Protein AF-A0A0J7JZK6-F1 (afdb_monomer)

Mean predicted aligned error: 6.91 Å

Radius of gyration: 17.82 Å; Cα contacts (8 Å, |Δi|>4): 85; chains: 1; bounding box: 38×36×53 Å

Sequence (127 aa):
MLLKKEAWKKTQECIVEESRFKGKDYFKRFYDGNRKRPWFRKIRRERYFYTFINRIRANHYNLNEFLARKEYIDSSRCECGSEKENVNHVIRQCRKYEKEREVMDVELVKRNIAEDVLSVIEREKTG

Structure (mmCIF, N/CA/C/O backbone):
data_AF-A0A0J7JZK6-F1
#
_entry.id   AF-A0A0J7JZK6-F1
#
loop_
_atom_site.group_PDB
_atom_site.id
_atom_site.type_symbol
_atom_site.label_atom_id
_atom_site.label_alt_id
_atom_site.label_comp_id
_atom_site.label_asym_id
_atom_site.label_entity_id
_atom_site.label_seq_id
_atom_site.pdbx_PDB_ins_code
_atom_site.Cartn_x
_atom_site.Cartn_y
_atom_site.Cartn_z
_atom_site.occupancy
_atom_site.B_iso_or_equiv
_atom_site.auth_seq_id
_atom_site.auth_comp_id
_atom_site.auth_asym_id
_atom_site.auth_atom_id
_atom_site.pdbx_PDB_model_num
ATOM 1 N N . MET A 1 1 ? 13.858 -0.972 -32.965 1.00 64.69 1 MET A N 1
ATOM 2 C CA . MET A 1 1 ? 13.846 -2.079 -31.973 1.00 64.69 1 MET A CA 1
ATOM 3 C C . MET A 1 1 ? 14.909 -1.901 -30.879 1.00 64.69 1 MET A C 1
ATOM 5 O O . MET A 1 1 ? 14.597 -2.200 -29.732 1.00 64.69 1 MET A O 1
ATOM 9 N N . LEU A 1 2 ? 16.107 -1.374 -31.192 1.00 77.62 2 LEU A N 1
ATOM 10 C CA . LEU A 1 2 ? 17.159 -1.039 -30.210 1.00 77.62 2 LEU A CA 1
ATOM 11 C C . LEU A 1 2 ? 16.746 0.041 -29.195 1.00 77.62 2 LEU A C 1
ATOM 13 O O . LEU A 1 2 ? 16.788 -0.221 -27.999 1.00 77.62 2 LEU A O 1
ATOM 17 N N . LEU A 1 3 ? 16.222 1.182 -29.658 1.00 87.19 3 LEU A N 1
ATOM 18 C CA . LEU A 1 3 ? 15.830 2.303 -28.784 1.00 87.19 3 LEU A CA 1
ATOM 19 C C . LEU A 1 3 ? 14.849 1.905 -27.665 1.00 87.19 3 LEU A C 1
ATOM 21 O O . LEU A 1 3 ? 14.970 2.360 -26.535 1.00 87.19 3 LEU A O 1
ATOM 25 N N . LYS A 1 4 ? 13.898 0.999 -27.947 1.00 84.88 4 LYS A N 1
ATOM 26 C CA . LYS A 1 4 ? 12.959 0.485 -26.929 1.00 84.88 4 LYS A CA 1
ATOM 27 C C . LYS A 1 4 ? 13.660 -0.365 -25.863 1.00 84.88 4 LYS A C 1
ATOM 29 O O . LYS A 1 4 ? 13.266 -0.319 -24.703 1.00 84.88 4 LYS A O 1
ATOM 34 N N . LYS A 1 5 ? 14.675 -1.149 -26.249 1.00 88.56 5 LYS A N 1
ATOM 35 C CA . LYS A 1 5 ? 15.465 -1.967 -25.313 1.00 88.56 5 LYS A CA 1
ATOM 36 C C . LYS A 1 5 ? 16.359 -1.086 -24.440 1.00 88.56 5 LYS A C 1
ATOM 38 O O . LYS A 1 5 ? 16.440 -1.320 -23.240 1.00 88.56 5 LYS A O 1
ATOM 43 N N . GLU A 1 6 ? 16.976 -0.064 -25.025 1.00 92.38 6 GLU A N 1
ATOM 44 C CA . GLU A 1 6 ? 17.808 0.902 -24.301 1.00 92.38 6 GLU A CA 1
ATOM 45 C C . GLU A 1 6 ? 16.988 1.748 -23.329 1.00 92.38 6 GLU A C 1
ATOM 47 O O . GLU A 1 6 ? 17.368 1.875 -22.169 1.00 92.38 6 GLU A O 1
ATOM 52 N N . ALA A 1 7 ? 15.835 2.264 -23.768 1.00 92.06 7 ALA A N 1
ATOM 53 C CA . ALA A 1 7 ? 14.918 2.995 -22.900 1.00 92.06 7 ALA A CA 1
ATOM 54 C C . ALA A 1 7 ? 14.464 2.129 -21.718 1.00 92.06 7 ALA A C 1
ATOM 56 O O . ALA A 1 7 ? 14.542 2.569 -20.577 1.00 92.06 7 ALA A O 1
ATOM 57 N N . TRP A 1 8 ? 14.078 0.871 -21.974 1.00 89.56 8 TRP A N 1
ATOM 58 C CA . TRP A 1 8 ? 13.733 -0.075 -20.911 1.00 89.56 8 TRP A CA 1
ATOM 59 C C . TRP A 1 8 ? 14.880 -0.257 -19.915 1.00 89.56 8 TRP A C 1
ATOM 61 O O . TRP A 1 8 ? 14.657 -0.138 -18.714 1.00 89.56 8 TRP A O 1
ATOM 71 N N . LYS A 1 9 ? 16.103 -0.510 -20.401 1.00 91.88 9 LYS A N 1
ATOM 72 C CA . LYS A 1 9 ? 17.281 -0.710 -19.548 1.00 91.88 9 LYS A CA 1
ATOM 73 C C . LYS A 1 9 ? 17.546 0.511 -18.663 1.00 91.88 9 LYS A C 1
ATOM 75 O O . LYS A 1 9 ? 17.636 0.351 -17.451 1.00 91.88 9 LYS A O 1
ATOM 80 N N . LYS A 1 10 ? 17.551 1.715 -19.245 1.00 94.44 10 LYS A N 1
ATOM 81 C CA . LYS A 1 10 ? 17.714 2.974 -18.498 1.00 94.44 10 LYS A CA 1
ATOM 82 C C . LYS A 1 10 ? 16.624 3.163 -17.444 1.00 94.44 10 LYS A C 1
ATOM 84 O O . LYS A 1 10 ? 16.917 3.566 -16.324 1.00 94.44 10 LYS A O 1
ATOM 89 N N . THR A 1 11 ? 15.370 2.843 -17.771 1.00 92.25 11 THR A N 1
ATOM 90 C CA . THR A 1 11 ? 14.278 2.883 -16.790 1.00 92.25 11 THR A CA 1
ATOM 91 C C . THR A 1 11 ? 14.520 1.897 -15.651 1.00 92.25 11 THR A C 1
ATOM 93 O O . THR A 1 11 ? 14.370 2.290 -14.503 1.00 92.25 11 THR A O 1
ATOM 96 N N . GLN A 1 12 ? 14.907 0.647 -15.936 1.00 93.38 12 GLN A N 1
ATOM 97 C CA . GLN A 1 12 ? 15.180 -0.346 -14.887 1.00 93.38 12 GLN A CA 1
ATOM 98 C C . GLN A 1 12 ? 16.325 0.097 -13.966 1.00 93.38 12 GLN A C 1
ATOM 100 O O . GLN A 1 12 ? 16.198 -0.007 -12.751 1.00 93.38 12 GLN A O 1
ATOM 105 N N . GLU A 1 13 ? 17.411 0.627 -14.526 1.00 94.19 13 GLU A N 1
ATOM 106 C CA . GLU A 1 13 ? 18.541 1.156 -13.752 1.00 94.19 13 GLU A CA 1
ATOM 107 C C . GLU A 1 13 ? 18.098 2.301 -12.832 1.00 94.19 13 GLU A C 1
ATOM 109 O O . GLU A 1 13 ? 18.355 2.265 -11.630 1.00 94.19 13 GLU A O 1
ATOM 114 N N . CYS A 1 14 ? 17.356 3.269 -13.376 1.00 94.69 14 CYS A N 1
ATOM 115 C CA . CYS A 1 14 ? 16.856 4.420 -12.628 1.00 94.69 14 CYS A CA 1
ATOM 116 C C . CYS A 1 14 ? 15.930 4.008 -11.473 1.00 94.69 14 CYS A C 1
ATOM 118 O O . CYS A 1 14 ? 16.159 4.407 -10.333 1.00 94.69 14 CYS A O 1
ATOM 120 N N . ILE A 1 15 ? 14.923 3.165 -11.728 1.00 93.81 15 ILE A N 1
ATOM 121 C CA . ILE A 1 15 ? 13.959 2.787 -10.684 1.00 93.81 15 ILE A CA 1
ATOM 122 C C . ILE A 1 15 ? 14.586 1.897 -9.601 1.00 93.81 15 ILE A C 1
ATOM 124 O O . ILE A 1 15 ? 14.182 1.976 -8.443 1.00 93.81 15 ILE A O 1
ATOM 128 N N . VAL A 1 16 ? 15.575 1.063 -9.949 1.00 94.12 16 VAL A N 1
ATOM 129 C CA . VAL A 1 16 ? 16.311 0.246 -8.971 1.00 94.12 16 VAL A CA 1
ATOM 130 C C . VAL A 1 16 ? 17.183 1.130 -8.087 1.00 94.12 16 VAL A C 1
ATOM 132 O O . VAL A 1 16 ? 17.216 0.915 -6.876 1.00 94.12 16 VAL A O 1
ATOM 135 N N . GLU A 1 17 ? 17.835 2.149 -8.646 1.00 94.38 17 GLU A N 1
ATOM 136 C CA . GLU A 1 17 ? 18.603 3.108 -7.850 1.00 94.38 17 GLU A CA 1
ATOM 137 C C . GLU A 1 17 ? 17.690 3.900 -6.904 1.00 94.38 17 GLU A C 1
ATOM 139 O O . GLU A 1 17 ? 17.931 3.946 -5.697 1.00 94.38 17 GLU A O 1
ATOM 144 N N . GLU A 1 18 ? 16.574 4.434 -7.408 1.00 93.75 18 GLU A N 1
ATOM 145 C CA . GLU A 1 18 ? 15.589 5.137 -6.577 1.00 93.75 18 GLU A CA 1
ATOM 146 C C . GLU A 1 18 ? 15.001 4.248 -5.474 1.00 93.75 18 GLU A C 1
ATOM 148 O O . GLU A 1 18 ? 14.682 4.738 -4.380 1.00 93.75 18 GLU A O 1
ATOM 153 N N . SER A 1 19 ? 14.902 2.936 -5.722 1.00 92.75 19 SER A N 1
ATOM 154 C CA . SER A 1 19 ? 14.363 1.982 -4.751 1.00 92.75 19 SER A CA 1
ATOM 155 C C . SER A 1 19 ? 15.148 1.926 -3.438 1.00 92.75 19 SER A C 1
ATOM 157 O O . SER A 1 19 ? 14.605 1.553 -2.395 1.00 92.75 19 SER A O 1
ATOM 159 N N . ARG A 1 20 ? 16.413 2.372 -3.454 1.00 90.19 20 ARG A N 1
ATOM 160 C CA . ARG A 1 20 ? 17.271 2.498 -2.265 1.00 90.19 20 ARG A CA 1
ATOM 161 C C . ARG A 1 20 ? 16.771 3.531 -1.267 1.00 90.19 20 ARG A C 1
ATOM 163 O O . ARG A 1 20 ? 17.205 3.515 -0.116 1.00 90.19 20 ARG A O 1
ATOM 170 N N . PHE A 1 21 ? 15.853 4.403 -1.672 1.00 89.25 21 PHE A N 1
ATOM 171 C CA . PHE A 1 21 ? 15.298 5.457 -0.826 1.00 89.25 21 PHE A CA 1
ATOM 172 C C . PHE A 1 21 ? 13.768 5.434 -0.809 1.00 89.25 21 PHE A C 1
ATOM 174 O O . PHE A 1 21 ? 13.169 5.658 0.242 1.00 89.25 21 PHE A O 1
ATOM 181 N N . LYS A 1 22 ? 13.123 5.114 -1.938 1.00 86.12 22 LYS A N 1
ATOM 182 C CA . LYS A 1 22 ? 11.662 5.141 -2.104 1.00 86.12 22 LYS A CA 1
ATOM 183 C C . LYS A 1 22 ? 11.124 3.757 -2.434 1.00 86.12 22 LYS A C 1
ATOM 185 O O . LYS A 1 22 ? 11.740 3.007 -3.168 1.00 86.12 22 LYS A O 1
ATOM 190 N N . GLY A 1 23 ? 9.954 3.399 -1.909 1.00 84.81 23 GLY A N 1
ATOM 191 C CA . GLY A 1 23 ? 9.313 2.131 -2.277 1.00 84.81 23 GLY A CA 1
ATOM 192 C C . GLY A 1 23 ? 10.125 0.875 -1.926 1.00 84.81 23 GLY A C 1
ATOM 193 O O . GLY A 1 23 ? 9.898 -0.163 -2.540 1.00 84.81 23 GLY A O 1
ATOM 194 N N . LYS A 1 24 ? 11.041 0.944 -0.945 1.00 86.81 24 LYS A N 1
ATOM 195 C CA . LYS A 1 24 ? 11.891 -0.179 -0.496 1.00 86.81 24 LYS A CA 1
ATOM 196 C C . LYS A 1 24 ? 11.104 -1.470 -0.293 1.00 86.81 24 LYS A C 1
ATOM 198 O O . LYS A 1 24 ? 11.484 -2.513 -0.813 1.00 86.81 24 LYS A O 1
ATOM 203 N N . ASP A 1 25 ? 9.987 -1.387 0.428 1.00 84.00 25 ASP A N 1
A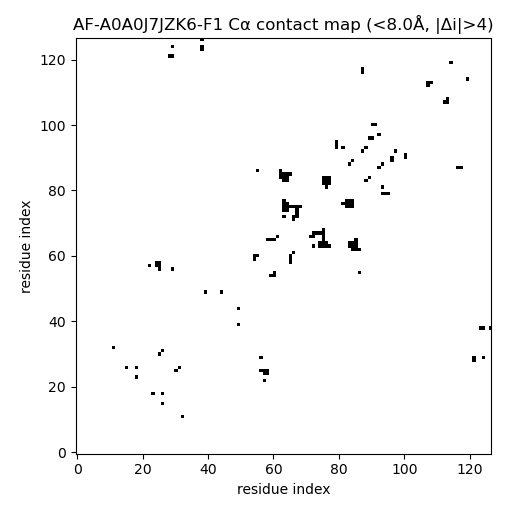TOM 204 C CA . ASP A 1 25 ? 9.135 -2.545 0.705 1.00 84.00 25 ASP A CA 1
ATOM 205 C C . ASP A 1 25 ? 8.510 -3.109 -0.572 1.00 84.00 25 ASP A C 1
ATOM 207 O O . ASP A 1 25 ? 8.499 -4.325 -0.762 1.00 84.00 25 ASP A O 1
ATOM 211 N N . TYR A 1 26 ? 8.055 -2.238 -1.479 1.00 88.88 26 TYR A N 1
ATOM 212 C CA . TYR A 1 26 ? 7.525 -2.660 -2.772 1.00 88.88 26 TYR A CA 1
ATOM 213 C C . TYR A 1 26 ? 8.594 -3.367 -3.606 1.00 88.88 26 TYR A C 1
ATOM 215 O O . TYR A 1 26 ? 8.347 -4.449 -4.131 1.00 88.88 26 TYR A O 1
ATOM 223 N N . PHE A 1 27 ? 9.793 -2.791 -3.705 1.00 91.69 27 PHE A N 1
ATOM 224 C CA . PHE A 1 27 ? 10.880 -3.381 -4.481 1.00 91.69 27 PHE A CA 1
ATOM 225 C C . PHE A 1 27 ? 11.370 -4.698 -3.885 1.00 91.69 27 PHE A C 1
ATOM 227 O O . PHE A 1 27 ? 11.559 -5.670 -4.609 1.00 91.69 27 PHE A O 1
ATOM 234 N N . LYS A 1 28 ? 11.481 -4.774 -2.558 1.00 88.88 28 LYS A N 1
ATOM 235 C CA . LYS A 1 28 ? 11.840 -6.007 -1.854 1.00 88.88 28 LYS A CA 1
ATOM 236 C C . LYS A 1 28 ? 10.804 -7.114 -2.066 1.00 88.88 28 LYS A C 1
ATOM 238 O O . LYS A 1 28 ? 11.169 -8.280 -2.192 1.00 88.88 28 LYS A O 1
ATOM 243 N N . ARG A 1 29 ? 9.511 -6.774 -2.052 1.00 87.25 29 ARG A N 1
ATOM 244 C CA . ARG A 1 29 ? 8.432 -7.769 -2.013 1.00 87.25 29 ARG A CA 1
ATOM 245 C C . ARG A 1 29 ? 7.772 -8.046 -3.350 1.00 87.25 29 ARG A C 1
ATOM 247 O O . ARG A 1 29 ? 7.253 -9.139 -3.485 1.00 87.25 29 ARG A O 1
ATOM 254 N N . PHE A 1 30 ? 7.745 -7.133 -4.314 1.00 89.12 30 PHE A N 1
ATOM 255 C CA . PHE A 1 30 ? 6.894 -7.259 -5.510 1.00 89.12 30 PHE A CA 1
ATOM 256 C C . PHE A 1 30 ? 7.591 -6.944 -6.831 1.00 89.12 30 PHE A C 1
ATOM 258 O O . PHE A 1 30 ? 7.080 -7.343 -7.879 1.00 89.12 30 PHE A O 1
ATOM 265 N N . TYR A 1 31 ? 8.717 -6.232 -6.809 1.00 90.88 31 TYR A N 1
ATOM 266 C CA . TYR A 1 31 ? 9.447 -5.919 -8.030 1.00 90.88 31 TYR A CA 1
ATOM 267 C C . TYR A 1 31 ? 10.128 -7.161 -8.613 1.00 90.88 31 TYR A C 1
ATOM 269 O O . TYR A 1 31 ? 10.741 -7.951 -7.900 1.00 90.88 31 TYR A O 1
ATOM 277 N N . ASP A 1 32 ? 10.027 -7.296 -9.932 1.00 90.06 32 ASP A N 1
ATOM 278 C CA . ASP A 1 32 ? 10.728 -8.295 -10.727 1.00 90.06 32 ASP A CA 1
ATOM 279 C C . ASP A 1 32 ? 11.180 -7.629 -12.032 1.00 90.06 32 ASP A C 1
ATOM 281 O O . ASP A 1 32 ? 10.366 -7.361 -12.921 1.00 90.06 32 ASP A O 1
ATOM 285 N N . GLY A 1 33 ? 12.483 -7.354 -12.139 1.00 87.62 33 GLY A N 1
ATOM 286 C CA . GLY A 1 33 ? 13.082 -6.693 -13.305 1.00 87.62 33 GLY A CA 1
ATOM 287 C C . GLY A 1 33 ? 13.032 -7.525 -14.593 1.00 87.62 33 GLY A C 1
ATOM 288 O O . GLY A 1 33 ? 13.207 -6.987 -15.689 1.00 87.62 33 GLY A O 1
ATOM 289 N N . ASN A 1 34 ? 12.745 -8.828 -14.496 1.00 87.56 34 ASN A N 1
ATOM 290 C CA . ASN A 1 34 ? 12.547 -9.693 -15.658 1.00 87.56 34 ASN A CA 1
ATOM 291 C C . ASN A 1 34 ? 11.097 -9.645 -16.171 1.00 87.56 34 ASN A C 1
ATOM 293 O O . ASN A 1 34 ? 10.825 -10.010 -17.324 1.00 87.56 34 ASN A O 1
ATOM 297 N N . ARG A 1 35 ? 10.148 -9.162 -15.357 1.00 87.19 35 ARG A N 1
ATOM 298 C CA . ARG A 1 35 ? 8.721 -9.144 -15.694 1.00 87.19 35 ARG A CA 1
ATOM 299 C C . ARG A 1 35 ? 8.390 -7.968 -16.614 1.00 87.19 35 ARG A C 1
ATOM 301 O O . ARG A 1 35 ? 8.236 -6.825 -16.202 1.00 87.19 35 ARG A O 1
ATOM 308 N N . LYS A 1 36 ? 8.173 -8.265 -17.897 1.00 85.31 36 LYS A N 1
ATOM 309 C CA . LYS A 1 36 ? 7.776 -7.265 -18.916 1.00 85.31 36 LYS A CA 1
ATOM 310 C C . LYS A 1 36 ? 6.287 -6.907 -18.903 1.00 85.31 36 LYS A C 1
ATOM 312 O O . LYS A 1 36 ? 5.830 -6.110 -19.720 1.00 85.31 36 LYS A O 1
ATOM 317 N N . ARG A 1 37 ? 5.496 -7.573 -18.060 1.00 88.44 37 ARG A N 1
ATOM 318 C CA . ARG A 1 37 ? 4.033 -7.465 -18.014 1.00 88.44 37 ARG A CA 1
ATOM 319 C C . ARG A 1 37 ? 3.585 -7.280 -16.562 1.00 88.44 37 ARG A C 1
ATOM 321 O O . ARG A 1 37 ? 4.172 -7.902 -15.681 1.00 88.44 37 ARG A O 1
ATOM 328 N N . PRO A 1 38 ? 2.554 -6.461 -16.304 1.00 88.56 38 PRO A N 1
ATOM 329 C CA . PRO A 1 38 ? 2.055 -6.255 -14.951 1.00 88.56 38 PRO A CA 1
ATOM 330 C C . PRO A 1 38 ? 1.393 -7.526 -14.405 1.00 88.56 38 PRO A C 1
ATOM 332 O O . PRO A 1 38 ? 0.819 -8.311 -15.164 1.00 88.56 38 PRO A O 1
ATOM 335 N N . TRP A 1 39 ? 1.410 -7.679 -13.079 1.00 90.00 39 TRP A N 1
ATOM 336 C CA . TRP A 1 39 ? 0.807 -8.814 -12.366 1.00 90.00 39 TRP A CA 1
ATOM 337 C C . TRP A 1 39 ? -0.692 -8.983 -12.657 1.00 90.00 39 TRP A C 1
ATOM 339 O O . TRP A 1 39 ? -1.204 -10.092 -12.692 1.00 90.00 39 TRP A O 1
ATOM 349 N N . PHE A 1 40 ? -1.395 -7.887 -12.941 1.00 91.31 40 PHE A N 1
ATOM 350 C CA . PHE A 1 40 ? -2.832 -7.891 -13.205 1.00 91.31 40 PHE A CA 1
ATOM 351 C C . PHE A 1 40 ? -3.195 -8.086 -14.684 1.00 91.31 40 PHE A C 1
ATOM 353 O O . PHE A 1 40 ? -4.350 -7.913 -15.056 1.00 91.31 40 PHE A O 1
ATOM 360 N N . ARG A 1 41 ? -2.249 -8.457 -15.562 1.00 92.25 41 ARG A N 1
ATOM 361 C CA . ARG A 1 41 ? -2.499 -8.569 -17.014 1.00 92.25 41 ARG A CA 1
ATOM 362 C C . ARG A 1 41 ? -3.679 -9.484 -17.376 1.00 92.25 41 ARG A C 1
ATOM 364 O O . ARG A 1 41 ? -4.343 -9.237 -18.378 1.00 92.25 41 ARG A O 1
ATOM 371 N N . LYS A 1 42 ? -3.888 -10.564 -16.618 1.00 90.94 42 LYS A N 1
ATOM 372 C CA . LYS A 1 42 ? -4.965 -11.545 -16.851 1.00 90.94 42 LYS A CA 1
ATOM 373 C C . LYS A 1 42 ? -6.252 -11.212 -16.082 1.00 90.94 42 LYS A C 1
ATOM 375 O O . LYS A 1 42 ? -7.253 -11.899 -16.247 1.00 90.94 42 LYS A O 1
ATOM 380 N N . ILE A 1 43 ? -6.239 -10.168 -15.257 1.00 92.69 43 ILE A N 1
ATOM 381 C CA . ILE A 1 43 ? -7.370 -9.771 -14.425 1.00 92.69 43 ILE A CA 1
ATOM 382 C C . ILE A 1 43 ? -8.159 -8.702 -15.179 1.00 92.69 43 ILE A C 1
ATOM 384 O O . ILE A 1 43 ? -7.585 -7.729 -15.656 1.00 92.69 43 ILE A O 1
ATOM 388 N N . ARG A 1 44 ? -9.479 -8.887 -15.290 1.00 94.44 44 ARG A N 1
ATOM 389 C CA . ARG A 1 44 ? -10.401 -7.893 -15.858 1.00 94.44 44 ARG A CA 1
ATOM 390 C C . ARG A 1 44 ? -11.268 -7.303 -14.755 1.00 94.44 44 ARG A C 1
ATOM 392 O O . ARG A 1 44 ? -12.228 -7.924 -14.303 1.00 94.44 44 ARG A O 1
ATOM 399 N N . ARG A 1 45 ? -10.888 -6.116 -14.306 1.00 95.38 45 ARG A N 1
ATOM 400 C CA . ARG A 1 45 ? -11.564 -5.275 -13.317 1.00 95.38 45 ARG A CA 1
ATOM 401 C C . ARG A 1 45 ? -11.443 -3.805 -13.714 1.00 95.38 45 ARG A C 1
ATOM 403 O O . ARG A 1 45 ? -10.708 -3.448 -14.636 1.00 95.38 45 ARG A O 1
ATOM 410 N N . GLU A 1 46 ? -12.177 -2.963 -13.011 1.00 96.00 46 GLU A N 1
ATOM 411 C CA . GLU A 1 46 ? -12.108 -1.512 -13.132 1.00 96.00 46 GLU A CA 1
ATOM 412 C C . GLU A 1 46 ? -10.768 -0.938 -12.647 1.00 96.00 46 GLU A C 1
ATOM 414 O O . GLU A 1 46 ? -10.034 -1.552 -11.869 1.00 96.00 46 GLU A O 1
ATOM 419 N N . ARG A 1 47 ? -10.451 0.287 -13.084 1.00 94.25 47 ARG A N 1
ATOM 420 C CA . ARG A 1 47 ? -9.198 0.978 -12.733 1.00 94.25 47 ARG A CA 1
ATOM 421 C C . ARG A 1 47 ? -8.980 1.088 -11.222 1.00 94.25 47 ARG A C 1
ATOM 423 O O . ARG A 1 47 ? -7.836 1.016 -10.759 1.00 94.25 47 ARG A O 1
ATOM 430 N N . TYR A 1 48 ? -10.065 1.282 -10.474 1.00 94.94 48 TYR A N 1
ATOM 431 C CA . TYR A 1 48 ? -10.029 1.419 -9.024 1.00 94.94 48 TYR A CA 1
ATOM 432 C C . TYR A 1 48 ? -9.412 0.185 -8.357 1.00 94.94 48 TYR A C 1
ATOM 434 O O . TYR A 1 48 ? -8.469 0.338 -7.584 1.00 94.94 48 TYR A O 1
ATOM 442 N N . PHE A 1 49 ? -9.826 -1.024 -8.752 1.00 94.38 49 PHE A N 1
ATOM 443 C CA . PHE A 1 49 ? -9.289 -2.284 -8.231 1.00 94.38 49 PHE A CA 1
ATOM 444 C C . PHE A 1 49 ? -7.758 -2.353 -8.330 1.00 94.38 49 PHE A C 1
ATOM 446 O O . PHE A 1 49 ? -7.073 -2.552 -7.328 1.00 94.38 49 PHE A O 1
ATOM 453 N N . TYR A 1 50 ? -7.186 -2.123 -9.518 1.00 92.88 50 TYR A N 1
ATOM 454 C CA . TYR A 1 50 ? -5.728 -2.193 -9.685 1.00 92.8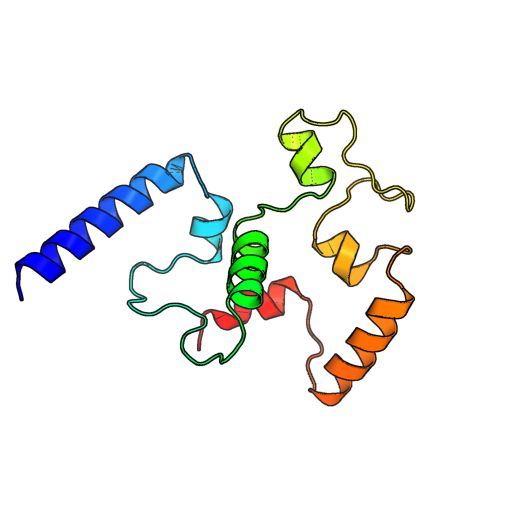8 50 TYR A CA 1
ATOM 455 C C . TYR A 1 50 ? -5.004 -1.122 -8.868 1.00 92.88 50 TYR A C 1
ATOM 457 O O . TYR A 1 50 ? -3.934 -1.371 -8.317 1.00 92.88 50 TYR A O 1
ATOM 465 N N . THR A 1 51 ? -5.584 0.078 -8.793 1.00 92.88 51 THR A N 1
ATOM 466 C CA . THR A 1 51 ? -5.009 1.199 -8.041 1.00 92.88 51 THR A CA 1
ATOM 467 C C . THR A 1 51 ? -4.991 0.884 -6.548 1.00 92.88 51 THR A C 1
ATOM 469 O O . THR A 1 51 ? -3.978 1.104 -5.887 1.00 92.88 51 THR A O 1
ATOM 472 N N . PHE A 1 52 ? -6.079 0.311 -6.033 1.00 92.31 52 PHE A N 1
ATOM 473 C CA . PHE A 1 52 ? -6.211 -0.109 -4.645 1.00 92.31 52 PHE A CA 1
ATOM 474 C C . PHE A 1 52 ? -5.205 -1.206 -4.277 1.00 92.31 52 PHE A C 1
ATOM 476 O O . PHE A 1 52 ? -4.438 -1.037 -3.330 1.00 92.31 52 PHE A O 1
ATOM 483 N N . ILE A 1 53 ? -5.107 -2.278 -5.070 1.00 91.81 53 ILE A N 1
ATOM 484 C CA . ILE A 1 53 ? -4.148 -3.357 -4.785 1.00 91.81 53 ILE A CA 1
ATOM 485 C C . ILE A 1 53 ? -2.695 -2.868 -4.885 1.00 91.81 53 ILE A C 1
ATOM 487 O O . ILE A 1 53 ? -1.863 -3.238 -4.057 1.00 91.81 53 ILE A O 1
ATOM 491 N N . ASN A 1 54 ? -2.367 -1.997 -5.847 1.00 91.12 54 ASN A N 1
ATOM 492 C CA . ASN A 1 54 ? -1.022 -1.418 -5.927 1.00 91.12 54 ASN A CA 1
ATOM 493 C C . ASN A 1 54 ? -0.704 -0.516 -4.722 1.00 91.12 54 ASN A C 1
ATOM 495 O O . ASN A 1 54 ? 0.422 -0.551 -4.233 1.00 91.12 54 ASN A O 1
ATOM 499 N N . ARG A 1 55 ? -1.680 0.241 -4.201 1.00 90.69 55 ARG A N 1
ATOM 500 C CA . ARG A 1 55 ? -1.531 1.013 -2.955 1.00 90.69 55 ARG A CA 1
ATOM 501 C C . ARG A 1 55 ? -1.258 0.110 -1.753 1.00 90.69 55 ARG A C 1
ATOM 503 O O . ARG A 1 55 ? -0.342 0.401 -0.990 1.00 90.69 55 ARG A O 1
ATOM 510 N N . ILE A 1 56 ? -1.972 -1.013 -1.629 1.00 89.44 56 ILE A N 1
ATOM 511 C CA . ILE A 1 56 ? -1.703 -2.023 -0.591 1.00 89.44 56 ILE A CA 1
ATOM 512 C C . ILE A 1 56 ? -0.282 -2.575 -0.727 1.00 89.44 56 ILE A C 1
ATOM 514 O O . ILE A 1 56 ? 0.480 -2.542 0.236 1.00 89.44 56 ILE A O 1
ATOM 518 N N . ARG A 1 57 ? 0.113 -3.016 -1.928 1.00 88.25 57 ARG A N 1
ATOM 519 C CA . ARG A 1 57 ? 1.464 -3.541 -2.197 1.00 88.25 57 ARG A CA 1
ATOM 520 C C . ARG A 1 57 ? 2.571 -2.525 -1.933 1.00 88.25 57 ARG A C 1
ATOM 522 O O . ARG A 1 57 ? 3.669 -2.899 -1.536 1.00 88.25 57 ARG A O 1
ATOM 529 N N . ALA A 1 58 ? 2.300 -1.246 -2.157 1.00 86.50 58 ALA A N 1
ATOM 530 C CA . ALA A 1 58 ? 3.243 -0.182 -1.859 1.00 86.50 58 ALA A CA 1
ATOM 531 C C . ALA A 1 58 ? 3.265 0.208 -0.374 1.00 86.50 58 ALA A C 1
ATOM 533 O O . ALA A 1 58 ? 4.161 0.950 0.010 1.00 86.50 58 ALA A O 1
ATOM 534 N N . ASN A 1 59 ? 2.333 -0.282 0.457 1.00 84.31 59 ASN A N 1
ATOM 535 C CA . ASN A 1 59 ? 2.091 0.213 1.816 1.00 84.31 59 ASN A CA 1
ATOM 536 C C . ASN A 1 59 ? 1.757 1.724 1.820 1.00 84.31 59 ASN A C 1
ATOM 538 O O . ASN A 1 59 ? 2.331 2.501 2.578 1.00 84.31 59 ASN A O 1
ATOM 542 N N . HIS A 1 60 ? 0.895 2.149 0.887 1.00 85.88 60 HIS A N 1
ATOM 543 C CA . HIS A 1 60 ? 0.453 3.534 0.664 1.00 85.88 60 HIS A CA 1
ATOM 544 C C . HIS A 1 60 ? -1.070 3.641 0.846 1.00 85.88 60 HIS A C 1
ATOM 546 O O . HIS A 1 60 ? -1.826 3.730 -0.126 1.00 85.88 60 HIS A O 1
ATOM 552 N N . TYR A 1 61 ? -1.528 3.613 2.092 1.00 86.19 61 TYR A N 1
ATOM 553 C CA . TYR A 1 61 ? -2.941 3.716 2.461 1.00 86.19 61 TYR A CA 1
ATOM 554 C C . TYR A 1 61 ? -3.120 4.564 3.724 1.00 86.19 61 TYR A C 1
ATOM 556 O O . TYR A 1 61 ? -2.187 4.735 4.505 1.00 86.19 61 TYR A O 1
ATOM 564 N N . ASN A 1 62 ? -4.331 5.080 3.926 1.00 91.25 62 ASN A N 1
ATOM 565 C CA . ASN A 1 62 ? -4.658 6.010 5.009 1.00 91.25 62 ASN A CA 1
ATOM 566 C C . ASN A 1 62 ? -5.067 5.258 6.285 1.00 91.25 62 ASN A C 1
ATOM 568 O O . ASN A 1 62 ? -6.191 5.406 6.745 1.00 91.25 62 ASN A O 1
ATOM 572 N N . LEU A 1 63 ? -4.180 4.407 6.805 1.00 94.62 63 LEU A N 1
ATOM 573 C CA . LEU A 1 63 ? -4.365 3.757 8.107 1.00 94.62 63 LEU A CA 1
ATOM 574 C C . LEU A 1 63 ? -3.420 4.369 9.136 1.00 94.62 63 LEU A C 1
ATOM 576 O O . LEU A 1 63 ? -2.338 4.846 8.768 1.00 94.62 63 LEU A O 1
ATOM 580 N N . ASN A 1 64 ? -3.797 4.321 10.413 1.00 96.31 64 ASN A N 1
ATOM 581 C CA . ASN A 1 64 ? -3.087 5.067 11.450 1.00 96.31 64 ASN A CA 1
ATOM 582 C C . ASN A 1 64 ? -1.606 4.681 11.585 1.00 96.31 64 ASN A C 1
ATOM 584 O O . ASN A 1 64 ? -0.777 5.560 11.804 1.00 96.31 64 ASN A O 1
ATOM 588 N N . GLU A 1 65 ? -1.219 3.416 11.366 1.00 94.12 65 GLU A N 1
ATOM 589 C CA . GLU A 1 65 ? 0.203 3.027 11.356 1.00 94.12 65 GLU A CA 1
ATOM 590 C C . GLU A 1 65 ? 1.005 3.793 10.292 1.00 94.12 65 GLU A C 1
ATOM 592 O O . GLU A 1 65 ? 2.116 4.261 10.556 1.00 94.12 65 GLU A O 1
ATOM 597 N N . PHE A 1 66 ? 0.445 3.953 9.090 1.00 91.19 66 PHE A N 1
ATOM 598 C CA . PHE A 1 66 ? 1.107 4.678 8.009 1.00 91.19 66 PHE A CA 1
ATOM 599 C C . PHE A 1 66 ? 1.143 6.184 8.281 1.00 91.19 66 PHE A C 1
ATOM 601 O O . PHE A 1 66 ? 2.187 6.807 8.084 1.00 91.19 66 PHE A O 1
ATOM 608 N N . LEU A 1 67 ? 0.022 6.753 8.729 1.00 94.44 67 LEU A N 1
ATOM 609 C CA . LEU A 1 67 ? -0.110 8.185 8.998 1.00 94.44 67 LEU A CA 1
ATOM 610 C C . LEU A 1 67 ? 0.794 8.628 10.153 1.00 94.44 67 LEU A C 1
ATOM 612 O O . LEU A 1 67 ? 1.500 9.623 10.010 1.00 94.44 67 LEU A O 1
ATOM 616 N N . ALA A 1 68 ? 0.855 7.851 11.237 1.00 95.12 68 ALA A N 1
ATOM 617 C CA . ALA A 1 68 ? 1.725 8.133 12.376 1.00 95.12 68 ALA A CA 1
ATOM 618 C C . ALA A 1 68 ? 3.210 8.041 12.003 1.00 95.12 68 ALA A C 1
ATOM 620 O O . ALA A 1 68 ? 4.002 8.903 12.365 1.00 95.12 68 ALA A O 1
ATOM 621 N N . ARG A 1 69 ? 3.600 7.057 11.177 1.00 90.88 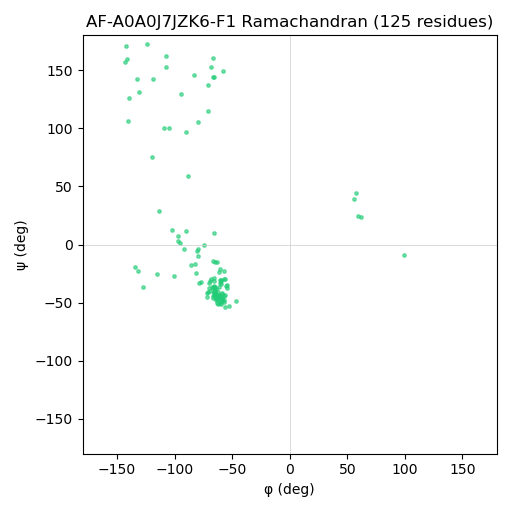69 ARG A N 1
ATOM 622 C CA . ARG A 1 69 ? 4.970 6.966 10.632 1.00 90.88 69 ARG A CA 1
ATOM 623 C C . ARG A 1 69 ? 5.355 8.178 9.772 1.00 90.88 69 ARG A C 1
ATOM 625 O O . ARG A 1 69 ? 6.537 8.418 9.544 1.00 90.88 69 ARG A O 1
ATOM 632 N N . LYS A 1 70 ? 4.368 8.881 9.217 1.00 91.00 70 LYS A N 1
ATOM 633 C CA . LYS A 1 70 ? 4.548 10.112 8.441 1.00 91.00 70 LYS A CA 1
ATOM 634 C C . LYS A 1 70 ? 4.323 11.377 9.261 1.00 91.00 70 LYS A C 1
ATOM 636 O O . LYS A 1 70 ? 4.320 12.447 8.667 1.00 91.00 70 LYS A O 1
ATOM 641 N N . GLU A 1 71 ? 4.147 11.239 10.575 1.00 95.00 71 GLU A N 1
ATOM 642 C CA . GLU A 1 71 ? 3.950 12.351 11.508 1.00 95.00 71 GLU A CA 1
ATOM 643 C C . GLU A 1 71 ? 2.707 13.196 11.167 1.00 95.00 71 GLU A C 1
ATOM 645 O O . GLU A 1 71 ? 2.616 14.364 11.521 1.00 95.00 71 GLU A O 1
ATOM 650 N N . TYR A 1 72 ? 1.721 12.604 10.474 1.00 96.00 72 TYR A N 1
ATOM 651 C CA . TYR A 1 72 ? 0.435 13.261 10.203 1.00 96.00 72 TYR A CA 1
ATOM 652 C C . TYR A 1 72 ? -0.532 13.173 11.386 1.00 96.00 72 TYR A C 1
ATOM 654 O O . TYR A 1 72 ? -1.455 13.977 11.477 1.00 96.00 72 TYR A O 1
ATOM 662 N N . ILE A 1 73 ? -0.352 12.169 12.246 1.00 96.75 73 ILE A N 1
ATOM 663 C CA . ILE A 1 73 ? -1.122 11.947 13.472 1.00 96.75 73 ILE A CA 1
ATOM 664 C C . ILE A 1 73 ? -0.185 11.414 14.560 1.00 96.75 73 ILE A C 1
ATOM 666 O O . ILE A 1 73 ? 0.822 10.779 14.250 1.00 96.75 73 ILE A O 1
ATOM 670 N N . ASP A 1 74 ? -0.561 11.587 15.823 1.00 96.31 74 ASP A N 1
ATOM 671 C CA . ASP A 1 74 ? 0.303 11.222 16.957 1.00 96.31 74 ASP A CA 1
ATOM 672 C C . ASP A 1 74 ? 0.243 9.736 17.336 1.00 96.31 74 ASP A C 1
ATOM 674 O O . ASP A 1 74 ? 1.105 9.229 18.053 1.00 96.31 74 ASP A O 1
ATOM 678 N N . SER A 1 75 ? -0.784 9.009 16.884 1.00 96.62 75 SER A N 1
ATOM 679 C CA . SER A 1 75 ? -1.038 7.638 17.326 1.00 96.62 75 SER A CA 1
ATOM 680 C C . SER A 1 75 ? -1.271 6.685 16.170 1.00 96.62 75 SER A C 1
ATOM 682 O O . SER A 1 75 ? -2.107 6.922 15.305 1.00 96.62 75 SER A O 1
ATOM 684 N N . SER A 1 76 ? -0.574 5.549 16.202 1.00 97.00 76 SER A N 1
ATOM 685 C CA . SER A 1 76 ? -0.812 4.444 15.267 1.00 97.00 76 SER A CA 1
ATOM 686 C C . SER A 1 76 ? -1.997 3.555 15.653 1.00 97.00 76 SER A C 1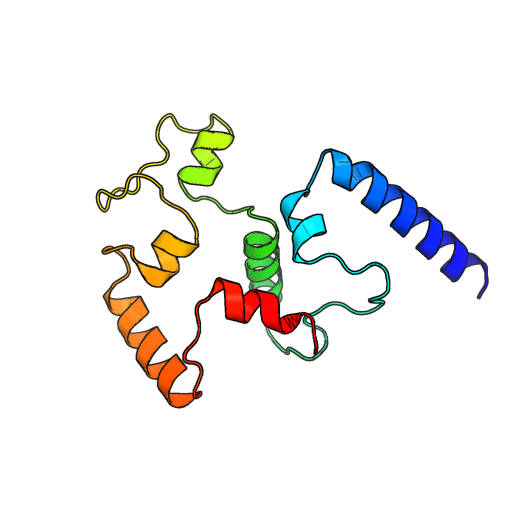
ATOM 688 O O . SER A 1 76 ? -2.355 2.664 14.883 1.00 97.00 76 SER A O 1
ATOM 690 N N . ARG A 1 77 ? -2.610 3.781 16.823 1.00 97.50 77 ARG A N 1
ATOM 691 C CA . ARG A 1 77 ? -3.645 2.907 17.386 1.00 97.50 77 ARG A CA 1
ATOM 692 C C . ARG A 1 77 ? -4.912 2.909 16.541 1.00 97.50 77 ARG A C 1
ATOM 694 O O . ARG A 1 77 ? -5.325 3.941 16.021 1.00 97.50 77 ARG A O 1
ATOM 701 N N . CYS A 1 78 ? -5.569 1.758 16.456 1.00 97.00 78 CYS A N 1
ATOM 702 C CA . CYS A 1 78 ? -6.916 1.672 15.898 1.00 97.00 78 CYS A CA 1
ATOM 703 C C . CYS A 1 78 ? -7.945 2.027 16.977 1.00 97.00 78 CYS A C 1
ATOM 705 O O . CYS A 1 78 ? -7.799 1.627 18.132 1.00 97.00 78 CYS A O 1
ATOM 707 N N . GLU A 1 79 ? -9.049 2.670 16.597 1.00 95.44 79 GLU A N 1
ATOM 708 C CA . GLU A 1 79 ? -10.154 2.962 17.531 1.00 95.44 79 GLU A CA 1
ATOM 709 C C . GLU A 1 79 ? -10.812 1.685 18.091 1.00 95.44 79 GLU A C 1
ATOM 711 O O . GLU A 1 79 ? -11.513 1.741 19.093 1.00 95.44 79 GLU A O 1
ATOM 716 N N . CYS A 1 80 ? -10.566 0.510 17.492 1.00 95.12 80 CYS A N 1
ATOM 717 C CA . CYS A 1 80 ? -11.009 -0.765 18.065 1.00 95.12 80 CYS A CA 1
ATOM 718 C C . CYS A 1 80 ? -10.170 -1.219 19.280 1.00 95.12 80 CYS A C 1
ATOM 720 O O . CYS A 1 80 ? -10.396 -2.313 19.799 1.00 95.12 80 CYS A O 1
ATOM 722 N N . GLY A 1 81 ? -9.154 -0.442 19.673 1.00 94.81 81 GLY A N 1
ATOM 723 C CA . GLY A 1 81 ? -8.263 -0.704 20.805 1.00 94.81 81 GLY A CA 1
ATOM 724 C C . GLY A 1 81 ? -6.909 -1.324 20.444 1.00 94.81 81 GLY A C 1
ATOM 725 O O . GLY A 1 81 ? -6.037 -1.387 21.309 1.00 94.81 81 GLY A O 1
ATOM 726 N N . SER A 1 82 ? -6.695 -1.747 19.192 1.00 95.88 82 SER A N 1
ATOM 727 C CA . SER A 1 82 ? -5.410 -2.320 18.760 1.00 95.88 82 SER A CA 1
ATOM 728 C C . SER A 1 82 ? -4.285 -1.282 18.769 1.00 95.88 82 SER A C 1
ATOM 730 O O . SER A 1 82 ? -4.499 -0.125 18.410 1.00 95.88 82 SER A O 1
ATOM 732 N N . GLU A 1 83 ? -3.072 -1.713 19.124 1.00 95.19 83 GLU A N 1
ATOM 733 C CA . GLU A 1 83 ? -1.868 -0.872 19.168 1.00 95.19 83 GLU A CA 1
ATOM 734 C C . GLU A 1 83 ? -1.518 -0.249 17.813 1.00 95.19 83 GLU A C 1
ATOM 736 O O . GLU A 1 83 ? -0.970 0.849 17.769 1.00 95.19 83 GLU A O 1
ATOM 741 N N . LYS A 1 84 ? -1.830 -0.943 16.709 1.00 94.75 84 LYS A N 1
ATOM 742 C CA . LYS A 1 84 ? -1.510 -0.496 15.350 1.00 94.75 84 LYS A CA 1
ATOM 743 C C . LYS A 1 84 ? -2.655 -0.777 14.389 1.00 94.75 84 LYS A C 1
ATOM 745 O O . LYS A 1 84 ? -3.075 -1.920 14.223 1.00 94.75 84 LYS A O 1
ATOM 750 N N . GLU A 1 85 ? -3.107 0.253 13.691 1.00 95.75 85 GLU A N 1
ATOM 751 C CA . GLU A 1 85 ? -4.015 0.118 12.561 1.00 95.75 85 GLU A CA 1
ATOM 752 C C . GLU A 1 85 ? -3.212 -0.047 11.268 1.00 95.75 85 GLU A C 1
ATOM 754 O O . GLU A 1 85 ? -2.752 0.921 10.661 1.00 95.75 85 GLU A O 1
ATOM 759 N N . ASN A 1 86 ? -3.025 -1.296 10.850 1.00 92.19 86 ASN A N 1
ATOM 760 C CA . ASN A 1 86 ? -2.397 -1.647 9.580 1.00 92.19 86 ASN A CA 1
ATOM 761 C C . ASN A 1 86 ? -3.310 -2.544 8.738 1.00 92.19 86 ASN A C 1
ATOM 763 O O . ASN A 1 86 ? -4.368 -2.981 9.194 1.00 92.19 86 ASN A O 1
ATOM 767 N N . VAL A 1 87 ? -2.923 -2.809 7.488 1.00 91.19 87 VAL A N 1
ATOM 768 C CA . VAL A 1 87 ? -3.789 -3.537 6.548 1.00 91.19 87 VAL A CA 1
ATOM 769 C C . VAL A 1 87 ? -4.124 -4.947 7.036 1.00 91.19 87 VAL A C 1
ATOM 771 O O . VAL A 1 87 ? -5.257 -5.391 6.876 1.00 91.19 87 VAL A O 1
ATOM 774 N N . ASN A 1 88 ? -3.174 -5.630 7.685 1.00 89.44 88 ASN A N 1
ATOM 775 C CA . ASN A 1 88 ? -3.413 -6.961 8.231 1.00 89.44 88 ASN A CA 1
ATOM 776 C C . ASN A 1 88 ? -4.420 -6.901 9.383 1.00 89.44 88 ASN A C 1
ATOM 778 O O . ASN A 1 88 ? -5.372 -7.675 9.415 1.00 89.44 88 ASN A O 1
ATOM 782 N N . HIS A 1 89 ? -4.258 -5.929 10.282 1.00 93.44 89 HIS A N 1
ATOM 783 C CA . HIS A 1 89 ? -5.215 -5.683 11.348 1.00 93.44 89 HIS A CA 1
ATOM 784 C C . HIS A 1 89 ? -6.619 -5.436 10.783 1.00 93.44 89 HIS A C 1
ATOM 786 O O . HIS A 1 89 ? -7.551 -6.146 11.149 1.00 93.44 89 HIS A O 1
ATOM 792 N N . VAL A 1 90 ? -6.771 -4.492 9.851 1.00 93.94 90 VAL A N 1
ATOM 793 C CA . VAL A 1 90 ? -8.067 -4.144 9.244 1.00 93.94 90 VAL A CA 1
ATOM 794 C C . VAL A 1 90 ? -8.735 -5.360 8.598 1.00 93.94 90 VAL A C 1
ATOM 796 O O . VAL A 1 90 ? -9.903 -5.631 8.875 1.00 93.94 90 VAL A O 1
ATOM 799 N N . ILE A 1 91 ? -7.989 -6.128 7.799 1.00 91.00 91 ILE A N 1
ATOM 800 C CA . ILE A 1 91 ? -8.542 -7.248 7.027 1.00 91.00 91 ILE A CA 1
ATOM 801 C C . ILE A 1 91 ? -8.799 -8.491 7.883 1.00 91.00 91 ILE A C 1
ATOM 803 O O . ILE A 1 91 ? -9.725 -9.231 7.572 1.00 91.00 91 ILE A O 1
ATOM 807 N N . ARG A 1 92 ? -8.008 -8.759 8.932 1.00 86.62 92 ARG A N 1
ATOM 808 C CA . ARG A 1 92 ? -8.049 -10.046 9.659 1.00 86.62 92 ARG A CA 1
ATOM 809 C C . ARG A 1 92 ? -8.513 -9.965 11.110 1.00 86.62 92 ARG A C 1
ATOM 811 O O . ARG A 1 92 ? -8.977 -10.966 11.636 1.00 86.62 92 ARG A O 1
ATOM 818 N N . GLN A 1 93 ? -8.353 -8.825 11.778 1.00 91.69 93 GLN A N 1
ATOM 819 C CA . GLN A 1 93 ? -8.414 -8.760 13.249 1.00 91.69 93 GLN A CA 1
ATOM 820 C C . GLN A 1 93 ? -9.306 -7.633 13.783 1.00 91.69 93 GLN A C 1
ATOM 822 O O . GLN A 1 93 ? -9.738 -7.668 14.933 1.00 91.69 93 GLN A O 1
ATOM 827 N N . CYS A 1 94 ? -9.550 -6.593 12.989 1.00 96.00 94 CYS A N 1
ATOM 828 C CA . CYS A 1 94 ? -10.178 -5.367 13.452 1.00 96.00 94 CYS A CA 1
ATOM 829 C C . CYS A 1 94 ? -11.657 -5.582 13.753 1.00 96.00 94 CYS A C 1
ATOM 831 O O . CYS A 1 94 ? -12.453 -5.817 12.845 1.00 96.00 94 CYS A O 1
ATOM 833 N N . ARG A 1 95 ? -12.056 -5.448 15.018 1.00 95.19 95 ARG A N 1
ATOM 834 C CA . ARG A 1 95 ? -13.445 -5.673 15.459 1.00 95.19 95 ARG A CA 1
ATOM 835 C C . ARG A 1 95 ? -14.476 -4.806 14.725 1.00 95.19 95 ARG A C 1
ATOM 837 O O . ARG A 1 95 ? -15.621 -5.208 14.612 1.00 95.19 95 ARG A O 1
ATOM 844 N N . LYS A 1 96 ? -14.063 -3.664 14.158 1.00 95.88 96 LYS A N 1
ATOM 845 C CA . LYS A 1 96 ? -14.937 -2.808 13.335 1.00 95.88 96 LYS A CA 1
ATOM 846 C C . LYS A 1 96 ? -15.486 -3.513 12.093 1.00 95.88 96 LYS A C 1
ATOM 848 O O . LYS A 1 96 ? -16.574 -3.174 11.659 1.00 95.88 96 LYS A O 1
ATOM 853 N N . TYR A 1 97 ? -14.722 -4.456 11.540 1.00 95.38 97 TYR A N 1
ATOM 854 C CA . TYR A 1 97 ? -15.004 -5.106 10.257 1.00 95.38 97 TYR A CA 1
ATOM 855 C C . TYR A 1 97 ? -15.331 -6.598 10.411 1.00 95.38 97 TYR A C 1
ATOM 857 O O . TYR A 1 97 ? -14.973 -7.412 9.563 1.00 95.38 97 TYR A O 1
ATOM 865 N N . GLU A 1 98 ? -15.896 -6.996 11.552 1.00 93.06 98 GLU A N 1
ATOM 866 C CA . GLU A 1 98 ? -16.203 -8.403 11.839 1.00 93.06 98 GLU A CA 1
ATOM 867 C C . GLU A 1 98 ? -17.255 -8.968 10.881 1.00 93.06 98 GLU A C 1
ATOM 869 O O . GLU A 1 98 ? -17.021 -10.005 10.268 1.00 93.06 98 GLU A O 1
ATOM 874 N N . LYS A 1 99 ? -18.339 -8.224 10.641 1.00 94.25 99 LYS A N 1
ATOM 875 C CA . LYS A 1 99 ? -19.410 -8.629 9.719 1.00 94.25 99 LYS A CA 1
ATOM 876 C C . LYS A 1 99 ? -18.918 -8.746 8.277 1.00 94.25 99 LYS A C 1
ATOM 878 O O . LYS A 1 99 ? -19.248 -9.688 7.566 1.00 94.25 99 LYS A O 1
ATOM 883 N N . GLU A 1 100 ? -18.104 -7.797 7.830 1.00 94.81 100 GLU A N 1
ATOM 884 C CA . GLU A 1 100 ? -17.504 -7.810 6.498 1.00 94.81 100 GLU A CA 1
ATOM 885 C C . GLU A 1 100 ? -16.537 -8.986 6.336 1.00 94.81 100 GLU A C 1
ATOM 887 O O . GLU A 1 100 ? -16.490 -9.599 5.266 1.00 94.81 100 GLU A O 1
ATOM 892 N N . ARG A 1 101 ? -15.791 -9.336 7.395 1.00 92.50 101 ARG A N 1
ATOM 893 C CA . ARG A 1 101 ? -14.933 -10.525 7.402 1.00 92.50 101 ARG A CA 1
ATOM 894 C C . ARG A 1 101 ? -15.729 -11.815 7.324 1.00 92.50 101 ARG A C 1
ATOM 896 O O . ARG A 1 101 ? -15.333 -12.673 6.554 1.00 92.50 101 ARG A O 1
ATOM 903 N N . GLU A 1 102 ? -16.847 -11.941 8.032 1.00 91.06 102 GLU A N 1
ATOM 904 C CA . GLU A 1 102 ? -17.702 -13.132 7.929 1.00 91.06 102 GLU A CA 1
ATOM 905 C C . GLU A 1 102 ? -18.161 -13.365 6.481 1.00 91.06 102 GLU A C 1
ATOM 907 O O . GLU A 1 102 ? -18.065 -14.476 5.955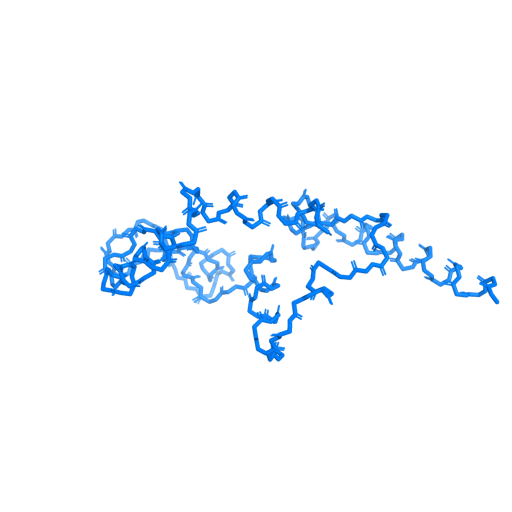 1.00 91.06 102 GLU A O 1
ATOM 912 N N . VAL A 1 103 ? -18.584 -12.298 5.791 1.00 93.12 103 VAL A N 1
ATOM 913 C CA . VAL A 1 103 ? -18.951 -12.364 4.366 1.00 93.12 103 VAL A CA 1
ATOM 914 C C . VAL A 1 103 ? -17.747 -12.754 3.504 1.00 93.12 103 VAL A C 1
ATOM 916 O O . VAL A 1 103 ? -17.866 -13.605 2.619 1.00 93.12 103 VAL A O 1
ATOM 919 N N . MET A 1 104 ? -16.580 -12.158 3.760 1.00 90.44 104 MET A N 1
ATOM 920 C CA . MET A 1 104 ? -15.341 -12.497 3.061 1.00 90.44 104 MET A CA 1
ATOM 921 C C . MET A 1 104 ? -14.953 -13.967 3.276 1.00 90.44 104 MET A C 1
ATOM 923 O O . MET A 1 104 ? -14.611 -14.641 2.309 1.00 90.44 104 MET A O 1
ATOM 927 N N . ASP A 1 105 ? -15.033 -14.481 4.499 1.00 87.25 105 ASP A N 1
ATOM 928 C CA . ASP A 1 105 ? -14.625 -15.839 4.854 1.00 87.25 105 ASP A CA 1
ATOM 929 C C . ASP A 1 105 ? -15.521 -16.882 4.177 1.00 87.25 105 ASP A C 1
ATOM 931 O O . ASP A 1 105 ? -15.012 -17.843 3.596 1.00 87.25 105 ASP A O 1
ATOM 935 N N . VAL A 1 106 ? -16.839 -16.650 4.124 1.00 88.25 106 VAL A N 1
ATOM 936 C CA . VAL A 1 106 ? -17.770 -17.486 3.342 1.00 88.25 106 VAL A CA 1
ATOM 937 C C . VAL A 1 106 ? -17.351 -17.540 1.869 1.00 88.25 106 VAL A C 1
ATOM 939 O O . VAL A 1 106 ? -17.337 -18.604 1.245 1.00 88.25 106 VAL A O 1
ATOM 942 N N . GLU A 1 107 ? -16.979 -16.398 1.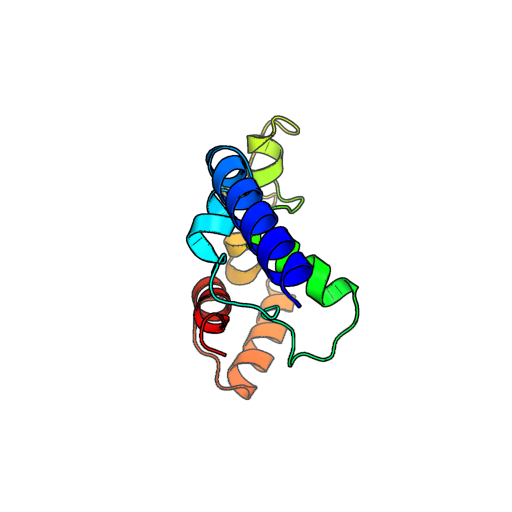297 1.00 88.44 107 GLU A N 1
ATOM 943 C CA . GLU A 1 107 ? -16.540 -16.292 -0.092 1.00 88.44 107 GLU A CA 1
ATOM 944 C C . GLU A 1 107 ? -15.162 -16.934 -0.344 1.00 88.44 107 GLU A C 1
ATOM 946 O O . GLU A 1 107 ? -14.934 -17.490 -1.426 1.00 88.44 107 GLU A O 1
ATOM 951 N N . LEU A 1 108 ? -14.248 -16.898 0.627 1.00 85.62 108 LEU A N 1
ATOM 952 C CA . LEU A 1 108 ? -12.939 -17.552 0.547 1.00 85.62 108 LEU A CA 1
ATOM 953 C C . LEU A 1 108 ? -13.061 -19.077 0.643 1.00 85.62 108 LEU A C 1
ATOM 955 O O . LEU A 1 108 ? -12.442 -19.782 -0.158 1.00 85.62 108 LEU A O 1
ATOM 959 N N . VAL A 1 109 ? -13.916 -19.583 1.538 1.00 85.50 109 VAL A N 1
ATOM 960 C CA . VAL A 1 109 ? -14.212 -21.020 1.673 1.00 85.50 109 VAL A CA 1
ATOM 961 C C . VAL A 1 109 ? -14.791 -21.576 0.374 1.00 85.50 109 VAL A C 1
ATOM 963 O O . VAL A 1 109 ? -14.293 -22.578 -0.135 1.00 85.50 109 VAL A O 1
ATOM 966 N N . LYS A 1 110 ? -15.762 -20.884 -0.240 1.00 87.75 110 LYS A N 1
ATOM 967 C CA . LYS A 1 110 ? -16.313 -21.271 -1.556 1.00 87.75 110 LYS A CA 1
ATOM 968 C C . LYS A 1 110 ? -15.246 -21.377 -2.649 1.00 87.75 110 LYS A C 1
ATOM 970 O O . LYS A 1 110 ? -15.416 -22.132 -3.602 1.00 87.75 110 LYS A O 1
ATOM 975 N N . ARG A 1 111 ? -14.165 -20.600 -2.540 1.00 83.75 111 ARG A N 1
ATOM 976 C CA . ARG A 1 111 ? -13.052 -20.566 -3.502 1.00 83.75 111 ARG A CA 1
ATOM 977 C C . ARG A 1 111 ? -11.882 -21.469 -3.109 1.00 83.75 111 ARG A C 1
ATOM 979 O O . ARG A 1 111 ? -10.898 -21.500 -3.842 1.00 83.75 111 ARG A O 1
ATOM 986 N N . ASN A 1 112 ? -11.988 -22.197 -1.995 1.00 82.44 112 ASN A N 1
ATOM 987 C CA . ASN A 1 112 ? -10.933 -23.044 -1.444 1.00 82.44 112 ASN A CA 1
ATOM 988 C C . ASN A 1 112 ? -9.611 -22.284 -1.189 1.00 82.44 112 ASN A C 1
ATOM 990 O O . ASN A 1 112 ? -8.522 -22.787 -1.464 1.00 82.44 112 ASN A O 1
ATOM 994 N N . ILE A 1 113 ? -9.706 -21.042 -0.697 1.00 73.62 113 ILE A N 1
ATOM 995 C CA . ILE A 1 113 ? -8.551 -20.205 -0.340 1.00 73.62 113 ILE A CA 1
ATOM 996 C C . ILE A 1 113 ? -8.441 -20.175 1.189 1.00 73.62 113 ILE A C 1
ATOM 998 O O . ILE A 1 113 ? -9.167 -19.436 1.846 1.00 73.62 113 ILE A O 1
ATOM 1002 N N . ALA A 1 114 ? -7.533 -20.977 1.752 1.00 60.41 114 ALA A N 1
ATOM 1003 C CA . ALA A 1 114 ? -7.367 -21.158 3.203 1.00 60.41 114 ALA A CA 1
ATOM 1004 C C . ALA A 1 114 ? -6.174 -20.383 3.812 1.00 60.41 114 ALA A C 1
ATOM 1006 O O . ALA A 1 114 ? -5.766 -20.652 4.938 1.00 60.41 114 ALA A O 1
ATOM 1007 N N . GLU A 1 115 ? -5.571 -19.451 3.070 1.00 60.31 115 GLU A N 1
ATOM 1008 C CA . GLU A 1 115 ? -4.272 -18.855 3.421 1.00 60.31 115 GLU A CA 1
ATOM 1009 C C . GLU A 1 115 ? -4.363 -17.401 3.908 1.00 60.31 115 GLU A C 1
ATOM 1011 O O . GLU A 1 115 ? -5.361 -16.713 3.679 1.00 60.31 115 GLU A O 1
ATOM 1016 N N . ASP A 1 116 ? -3.298 -16.928 4.573 1.00 61.34 116 ASP A N 1
ATOM 1017 C CA . ASP A 1 116 ? -3.123 -15.535 5.002 1.00 61.34 116 ASP A CA 1
ATOM 1018 C C . ASP A 1 116 ? -3.191 -14.544 3.813 1.00 61.34 116 ASP A C 1
ATOM 1020 O O . ASP A 1 116 ? -2.851 -14.863 2.677 1.00 61.34 116 ASP A O 1
ATOM 1024 N N . VAL A 1 117 ? -3.663 -13.309 4.046 1.00 61.72 117 VAL A N 1
ATOM 1025 C CA . VAL A 1 117 ? -3.870 -12.343 2.945 1.00 61.72 117 VAL A CA 1
ATOM 1026 C C . VAL A 1 117 ? -2.536 -11.929 2.331 1.00 61.72 117 VAL A C 1
ATOM 1028 O O . VAL A 1 117 ? -2.451 -11.785 1.110 1.00 61.72 117 VAL A O 1
ATOM 1031 N N . LEU A 1 118 ? -1.482 -11.765 3.136 1.00 58.53 118 LEU A N 1
ATOM 1032 C CA . LEU A 1 118 ? -0.166 -11.428 2.605 1.00 58.53 118 LEU A CA 1
ATOM 1033 C C . LEU A 1 118 ? 0.424 -12.614 1.840 1.00 58.53 118 LEU A C 1
ATOM 1035 O O . LEU A 1 118 ? 0.973 -12.390 0.763 1.00 58.53 118 LEU A O 1
ATOM 1039 N N . SER A 1 119 ? 0.228 -13.857 2.293 1.00 64.06 119 SER A N 1
ATOM 1040 C CA . SER A 1 119 ? 0.678 -15.037 1.537 1.00 64.06 119 SER A CA 1
ATOM 1041 C C . SER A 1 119 ? -0.067 -15.212 0.207 1.00 64.06 119 SER A C 1
ATOM 1043 O O . SER A 1 119 ? 0.558 -15.547 -0.801 1.00 64.06 119 SER A O 1
ATOM 1045 N N . VAL A 1 120 ? -1.366 -14.890 0.148 1.00 64.38 120 VAL A N 1
ATOM 1046 C CA . VAL A 1 120 ? -2.132 -14.840 -1.114 1.00 64.38 120 VAL A CA 1
ATOM 1047 C C . VAL A 1 120 ? -1.588 -13.745 -2.042 1.00 64.38 120 VAL A C 1
ATOM 1049 O O . VAL A 1 120 ? -1.340 -13.992 -3.223 1.00 64.38 120 VAL A O 1
ATOM 1052 N N . ILE A 1 121 ? -1.327 -12.541 -1.519 1.00 63.66 121 ILE A N 1
ATOM 1053 C CA . ILE A 1 121 ? -0.778 -11.417 -2.302 1.00 63.66 121 ILE A CA 1
ATOM 1054 C C . ILE 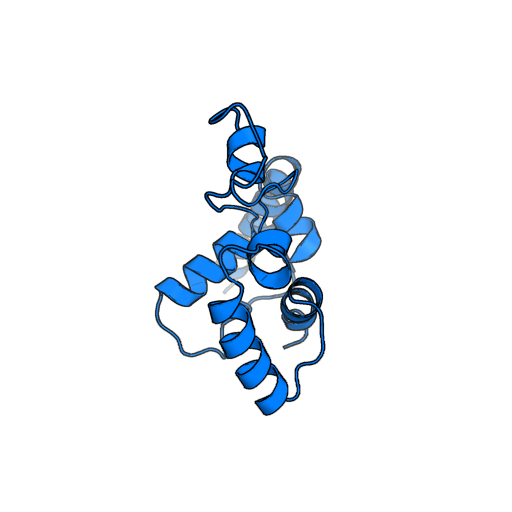A 1 121 ? 0.654 -11.704 -2.795 1.00 63.66 121 ILE A C 1
ATOM 1056 O O . ILE A 1 121 ? 1.056 -11.217 -3.862 1.00 63.66 121 ILE A O 1
ATOM 1060 N N . GLU A 1 122 ? 1.435 -12.473 -2.037 1.00 62.94 122 GLU A N 1
ATOM 1061 C CA . GLU A 1 122 ? 2.801 -12.872 -2.378 1.00 62.94 122 GLU A CA 1
ATOM 1062 C C . GLU A 1 122 ? 2.851 -14.024 -3.393 1.00 62.94 122 GLU A C 1
ATOM 1064 O O . GLU A 1 122 ? 3.738 -14.020 -4.251 1.00 62.94 122 GLU A O 1
ATOM 1069 N N . ARG A 1 123 ? 1.886 -14.956 -3.379 1.00 61.72 123 ARG A N 1
ATOM 1070 C CA . ARG A 1 123 ? 1.799 -16.065 -4.351 1.00 61.72 123 ARG A CA 1
ATOM 1071 C C . ARG A 1 123 ? 1.525 -15.627 -5.784 1.00 61.72 123 ARG A C 1
ATOM 1073 O O . ARG A 1 123 ? 2.043 -16.238 -6.709 1.00 61.72 123 ARG A O 1
ATOM 1080 N N . GLU A 1 124 ? 0.836 -14.511 -5.997 1.00 59.00 124 GLU A N 1
ATOM 1081 C CA . GLU A 1 124 ? 0.587 -13.936 -7.336 1.00 59.00 124 GLU A CA 1
ATOM 1082 C C . GLU A 1 124 ? 1.87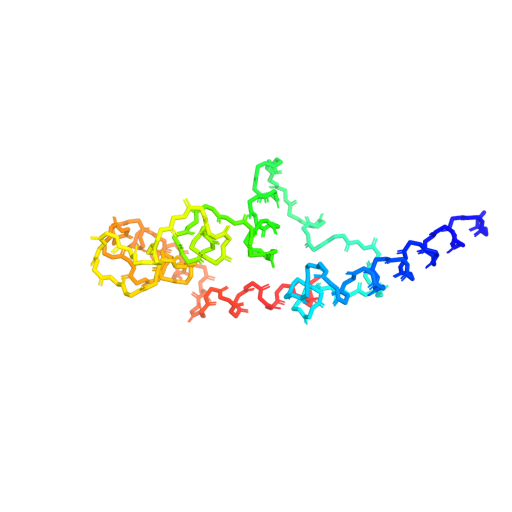0 -13.428 -8.060 1.00 59.00 124 GLU A C 1
ATOM 1084 O O . GLU A 1 124 ? 1.828 -12.754 -9.102 1.00 59.00 124 GLU A O 1
ATOM 1089 N N . LYS A 1 125 ? 3.059 -13.736 -7.523 1.00 50.88 125 LYS A N 1
ATOM 1090 C CA . LYS A 1 125 ? 4.350 -13.625 -8.214 1.00 50.88 125 LYS A CA 1
ATOM 1091 C C . LYS A 1 125 ? 4.521 -14.638 -9.347 1.00 50.88 125 LYS A C 1
ATOM 1093 O O . LYS A 1 125 ? 5.203 -14.309 -10.311 1.00 50.88 125 LYS A O 1
ATOM 1098 N N . THR A 1 126 ? 3.910 -15.820 -9.264 1.00 41.03 126 THR A N 1
ATOM 1099 C CA . THR A 1 126 ? 4.191 -16.952 -10.170 1.00 41.03 126 THR A CA 1
ATOM 1100 C C . THR A 1 126 ? 3.219 -17.111 -11.353 1.00 41.03 126 THR A C 1
ATOM 1102 O O . THR A 1 126 ? 3.382 -18.044 -12.136 1.00 41.03 126 THR A O 1
ATOM 1105 N N . GLY A 1 127 ? 2.247 -16.203 -11.531 1.00 38.53 127 GLY A N 1
ATOM 1106 C CA . GLY A 1 127 ? 1.235 -16.242 -12.613 1.00 38.53 127 GLY A CA 1
ATOM 1107 C C . GLY A 1 127 ? 1.497 -15.399 -13.867 1.00 38.53 127 GLY A C 1
ATOM 1108 O O . GLY A 1 127 ? 2.120 -14.313 -13.758 1.00 38.53 127 GLY A O 1
#

Foldseek 3Di:
DVVVVVVLVVVLVVVVVCCVPALVQLCVQPDDSVDPDDLCPVPDDDPVVVVVLVCLSSVNDPALQSCCVVVVDVAQADPQGRRHGGPQCVQPPRPVCPVVNVVVVVVCVVVVNPDRPVVVSRVSNVD

pLDDT: mean 87.31, std 11.67, range [38.53, 97.5]

Organism: Lasius niger (NCBI:txid67767)

Secondary structure (DSSP, 8-state):
-HHHHHHHHHHHHHHHHHTTTSSHHHHHHT--TT--S-TTTT----HHHHHHHHHHHHT-S--HHHHHHTTSSS----TTS-S---HHIIIII-GGGHHHHHHHHHHHHHTT--S-HHHHHHHTT--

Solvent-accessible surface area (backbone atoms only — not comparable to full-atom values): 7660 Å² 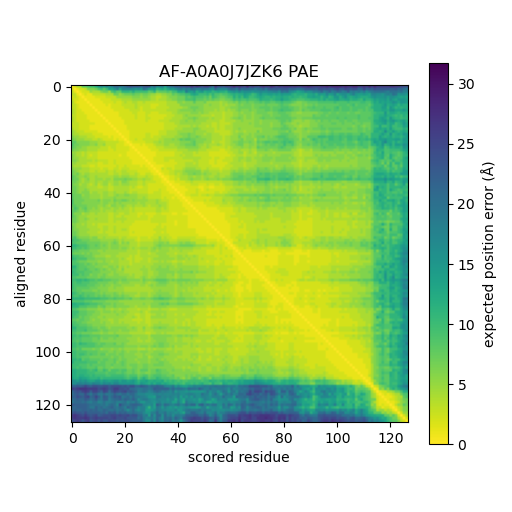total; per-residue (Å²): 118,64,67,63,54,52,52,50,49,55,48,54,54,50,54,57,58,48,28,80,80,46,56,46,66,25,50,76,71,70,61,54,98,84,58,92,64,65,81,58,74,89,62,90,74,60,73,63,58,60,54,51,53,52,25,60,59,51,72,58,61,98,34,33,37,51,36,27,76,66,69,75,40,97,53,26,47,31,96,79,70,43,76,53,22,41,73,65,36,54,70,74,67,34,70,87,42,48,71,62,38,54,57,47,49,58,56,28,57,78,66,73,54,91,69,56,72,67,58,55,66,55,55,59,71,79,112